Protein AF-A0A929EK43-F1 (afdb_monomer_lite)

Sequence (101 aa):
YSVEDLTVNNTKDFGKVVGADIVIKGRAIARAGIKSPEAKLGVYMADVTAQAVRVSDGRVLASAMGHGVSRHMSPTSGAIDALKRAGEDLAKELMEQMGRD

pLDDT: mean 88.46, std 12.53, range [36.66, 98.44]

Radius of gyration: 16.66 Å; chains: 1; bounding box: 39×26×44 Å

Foldseek 3Di:
DPPQDPDLVSQLVVCVVVVHQKGKDWDKDKDWDDDDPPDLKTKIKMKIWIWIAGNPPSDTQDIFMFIFMAIGNDPVVRRVRRRVRRVVRRVVRRCVSNVVD

Structure (mmCIF, N/CA/C/O backbone):
data_AF-A0A929EK43-F1
#
_entry.id   AF-A0A929EK43-F1
#
loop_
_atom_site.group_PDB
_atom_site.id
_atom_site.type_symbol
_atom_site.label_atom_id
_atom_site.label_alt_id
_atom_site.label_comp_id
_atom_site.label_asym_id
_atom_site.label_entity_id
_atom_site.label_seq_id
_atom_site.pdbx_PDB_ins_code
_atom_site.Cartn_x
_atom_site.Cartn_y
_atom_site.Cartn_z
_atom_site.occupancy
_atom_site.B_iso_or_equiv
_atom_site.auth_seq_id
_atom_site.auth_comp_id
_atom_site.auth_asym_id
_atom_site.auth_atom_id
_atom_site.pdbx_PDB_model_num
ATOM 1 N N . TYR A 1 1 ? -15.334 -15.249 -9.308 1.00 36.66 1 TYR A N 1
ATOM 2 C CA . TYR A 1 1 ? -14.623 -14.077 -8.772 1.00 36.66 1 TYR A CA 1
ATOM 3 C C . TYR A 1 1 ? -15.636 -12.964 -8.587 1.00 36.66 1 TYR A C 1
ATOM 5 O O . TYR A 1 1 ? -16.010 -12.340 -9.570 1.00 36.66 1 TYR A O 1
ATOM 13 N N . SER A 1 2 ? -16.144 -12.773 -7.368 1.00 41.12 2 SER A N 1
ATOM 14 C CA . SER A 1 2 ? -16.908 -11.566 -7.047 1.00 41.12 2 SER A CA 1
ATOM 15 C C . SER A 1 2 ? -15.893 -10.459 -6.819 1.00 41.12 2 SER A C 1
ATOM 17 O O . SER A 1 2 ? -15.023 -10.596 -5.962 1.00 41.12 2 SER A O 1
ATOM 19 N N . VAL A 1 3 ? -15.944 -9.405 -7.629 1.00 49.56 3 VAL A N 1
ATOM 20 C CA . VAL A 1 3 ? -15.261 -8.157 -7.291 1.00 49.56 3 VAL A CA 1
ATOM 21 C C . VAL A 1 3 ? -16.041 -7.607 -6.105 1.00 49.56 3 VAL A C 1
ATOM 23 O O . VAL A 1 3 ? -17.107 -7.026 -6.289 1.00 49.56 3 VAL A O 1
ATOM 26 N N . GLU A 1 4 ? -15.595 -7.915 -4.887 1.00 57.84 4 GLU A N 1
ATOM 27 C CA . GLU A 1 4 ? -16.172 -7.303 -3.698 1.00 57.84 4 GLU A CA 1
ATOM 28 C C . GLU A 1 4 ? -15.955 -5.800 -3.807 1.00 57.84 4 GLU A C 1
ATOM 30 O O . GLU A 1 4 ? -14.830 -5.314 -3.947 1.00 57.84 4 GLU A O 1
ATOM 35 N N . ASP A 1 5 ? -17.065 -5.072 -3.818 1.00 61.72 5 ASP A N 1
ATOM 36 C CA . ASP A 1 5 ? -17.047 -3.625 -3.844 1.00 61.72 5 ASP A CA 1
ATOM 37 C C . ASP A 1 5 ? -16.343 -3.141 -2.572 1.00 61.72 5 ASP A C 1
ATOM 39 O O . ASP A 1 5 ? -16.773 -3.436 -1.455 1.00 61.72 5 ASP A O 1
ATOM 43 N N . LEU A 1 6 ? -15.240 -2.414 -2.730 1.00 66.56 6 LEU A N 1
ATOM 44 C CA . LEU A 1 6 ? -14.403 -1.926 -1.636 1.00 66.56 6 LEU A CA 1
ATOM 45 C C . LEU A 1 6 ? -15.047 -0.721 -0.931 1.00 66.56 6 LEU A C 1
ATOM 47 O O . LEU A 1 6 ? -14.342 0.183 -0.475 1.00 66.56 6 LEU A O 1
ATOM 51 N N . THR A 1 7 ? -16.377 -0.666 -0.818 1.00 75.50 7 THR A N 1
ATOM 52 C CA . THR A 1 7 ? -17.063 0.343 -0.002 1.00 75.50 7 THR A CA 1
ATOM 53 C C . THR A 1 7 ? -16.624 0.236 1.456 1.00 75.50 7 THR A C 1
ATOM 55 O O . THR A 1 7 ? -16.186 -0.813 1.929 1.00 75.50 7 THR A O 1
ATOM 58 N N . VAL A 1 8 ? -16.714 1.338 2.202 1.00 71.88 8 VAL A N 1
ATOM 59 C CA . VAL A 1 8 ? -16.389 1.354 3.641 1.00 71.88 8 VAL A CA 1
ATOM 60 C C . VAL A 1 8 ? -17.219 0.324 4.415 1.00 71.88 8 VAL A C 1
ATOM 62 O O . VAL A 1 8 ? -16.669 -0.359 5.275 1.00 71.88 8 VAL A O 1
ATOM 65 N N . ASN A 1 9 ? -18.491 0.140 4.052 1.00 76.75 9 ASN A N 1
ATOM 66 C CA . ASN A 1 9 ? -19.377 -0.821 4.710 1.00 76.75 9 ASN A CA 1
ATOM 67 C C . ASN A 1 9 ? -18.917 -2.268 4.492 1.00 76.75 9 ASN A C 1
ATOM 69 O O . ASN A 1 9 ? -18.712 -2.985 5.466 1.00 76.75 9 ASN A O 1
ATOM 73 N N . ASN A 1 10 ? -18.621 -2.657 3.248 1.00 79.75 10 ASN A N 1
ATOM 74 C CA . ASN A 1 10 ? -18.113 -4.003 2.955 1.00 79.75 10 ASN A CA 1
ATOM 75 C C . ASN A 1 10 ? -16.749 -4.255 3.612 1.00 79.75 10 ASN A C 1
ATOM 77 O O . ASN A 1 10 ? -16.489 -5.333 4.133 1.00 79.75 10 ASN A O 1
ATOM 81 N N . THR A 1 11 ? -15.895 -3.228 3.648 1.00 79.44 11 THR A N 1
ATOM 82 C CA . THR A 1 11 ? -14.579 -3.284 4.309 1.00 79.44 11 THR A CA 1
ATOM 83 C C . THR A 1 11 ? -14.723 -3.566 5.806 1.00 79.44 11 THR A C 1
ATOM 85 O O . THR A 1 11 ? -14.020 -4.406 6.364 1.00 79.44 11 THR A O 1
ATOM 88 N N . LYS A 1 12 ? -15.654 -2.865 6.457 1.00 83.56 12 LYS A N 1
ATOM 89 C CA . LYS A 1 12 ? -15.985 -3.045 7.868 1.00 83.56 12 LYS A CA 1
ATOM 90 C C . LYS A 1 12 ? -16.562 -4.432 8.136 1.00 83.56 12 LYS A C 1
ATOM 92 O O . LYS A 1 12 ? -16.134 -5.089 9.079 1.00 83.56 12 LYS A O 1
ATOM 97 N N . ASP A 1 13 ? -17.519 -4.881 7.332 1.00 85.12 13 ASP A N 1
ATOM 98 C CA . ASP A 1 13 ? -18.167 -6.173 7.554 1.00 85.12 13 ASP A CA 1
ATOM 99 C C . ASP A 1 13 ? -17.199 -7.339 7.333 1.00 85.12 13 ASP A C 1
ATOM 101 O O . ASP A 1 13 ? -17.158 -8.251 8.158 1.00 85.12 13 ASP A O 1
ATOM 105 N N . PHE A 1 14 ? -16.324 -7.250 6.327 1.00 85.75 14 PHE A N 1
ATOM 106 C CA . PHE A 1 14 ? -15.207 -8.180 6.162 1.00 85.75 14 PHE A CA 1
ATOM 107 C C . PHE A 1 14 ? -14.270 -8.168 7.378 1.00 85.75 14 PHE A C 1
ATOM 109 O O . PHE A 1 14 ? -13.951 -9.223 7.924 1.00 85.75 14 PHE A O 1
ATOM 116 N N . GLY A 1 15 ? -13.882 -6.978 7.852 1.00 86.31 15 GLY A N 1
ATOM 117 C CA . GLY A 1 15 ? -13.040 -6.812 9.038 1.00 86.31 15 GLY A CA 1
ATOM 118 C C . GLY A 1 15 ? -13.605 -7.506 10.281 1.00 86.31 15 GLY A C 1
ATOM 119 O O . GLY A 1 15 ? -12.863 -8.173 10.998 1.00 86.31 15 GLY A O 1
ATOM 120 N N . LYS A 1 16 ? -14.925 -7.434 10.496 1.00 89.12 16 LYS A N 1
ATOM 121 C CA . LYS A 1 16 ? -15.594 -8.146 11.599 1.00 89.12 16 LYS A CA 1
ATOM 122 C C . LYS A 1 16 ? -15.487 -9.662 11.456 1.00 89.12 16 LYS A C 1
ATOM 124 O O . LYS A 1 16 ? -15.237 -10.337 12.448 1.00 89.12 16 LYS A O 1
ATOM 129 N N . VAL A 1 17 ? -15.677 -10.192 10.244 1.00 90.25 17 VAL A N 1
ATOM 130 C CA . VAL A 1 17 ? -15.614 -11.641 9.974 1.00 90.25 17 VAL A CA 1
ATOM 131 C C . VAL A 1 17 ? -14.234 -12.204 10.305 1.00 90.25 17 VAL A C 1
ATOM 133 O O . VAL A 1 17 ? -14.136 -13.294 10.862 1.00 90.25 17 VAL A O 1
ATOM 136 N N . VAL A 1 18 ? -13.173 -11.456 10.000 1.00 91.25 18 VAL A N 1
ATOM 137 C CA . VAL A 1 18 ? -11.788 -11.887 10.247 1.00 91.25 18 VAL A CA 1
ATOM 138 C C . VAL A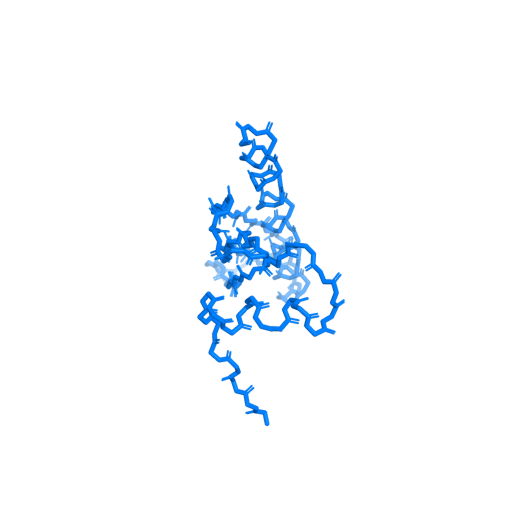 1 18 ? -11.248 -11.470 11.620 1.00 91.25 18 VAL A C 1
ATOM 140 O O . VAL A 1 18 ? -10.099 -11.772 11.931 1.00 91.25 18 VAL A O 1
ATOM 143 N N . GLY A 1 19 ? -12.051 -10.785 12.443 1.00 91.44 19 GLY A N 1
ATOM 144 C CA . GLY A 1 19 ? -11.643 -10.312 13.769 1.00 91.44 19 GLY A CA 1
ATOM 145 C C . GLY A 1 19 ? -10.568 -9.219 13.743 1.00 91.44 19 GLY A C 1
ATOM 146 O O . GLY A 1 19 ? -9.743 -9.159 14.650 1.00 91.44 19 GLY A O 1
ATOM 147 N N . ALA A 1 20 ? -10.541 -8.382 12.703 1.00 93.94 20 ALA A N 1
ATOM 148 C CA . ALA A 1 20 ? -9.608 -7.265 12.592 1.00 93.94 20 ALA A CA 1
ATOM 149 C C . ALA A 1 20 ? -10.160 -5.990 13.250 1.00 93.94 20 ALA A C 1
ATOM 151 O O . ALA A 1 20 ? -11.346 -5.686 13.130 1.00 93.94 20 ALA A O 1
ATOM 152 N N . ASP A 1 21 ? -9.281 -5.190 13.858 1.00 93.69 21 ASP A N 1
ATOM 153 C CA . ASP A 1 21 ? -9.627 -3.853 14.370 1.00 93.69 21 ASP A CA 1
ATOM 154 C C . ASP A 1 21 ? -9.569 -2.776 13.281 1.00 93.69 21 ASP A C 1
ATOM 156 O O . ASP A 1 21 ? -10.326 -1.799 13.291 1.00 93.69 21 ASP A O 1
ATOM 160 N N . ILE A 1 22 ? -8.653 -2.954 12.327 1.00 93.12 22 ILE A N 1
ATOM 161 C CA . ILE A 1 22 ? -8.373 -2.020 11.240 1.00 93.12 22 ILE A CA 1
ATOM 162 C C . ILE A 1 22 ? -8.223 -2.813 9.948 1.00 93.12 22 ILE A C 1
ATOM 164 O O . ILE A 1 22 ? -7.526 -3.825 9.905 1.00 93.12 22 ILE A O 1
ATOM 168 N N . VAL A 1 23 ? -8.843 -2.322 8.879 1.00 94.06 23 VAL A N 1
ATOM 169 C CA . VAL A 1 23 ? -8.648 -2.838 7.523 1.00 94.06 23 VAL A CA 1
ATOM 170 C C . VAL A 1 23 ? -8.005 -1.756 6.669 1.00 94.06 23 VAL A C 1
ATOM 172 O O . VAL A 1 23 ? -8.491 -0.627 6.611 1.00 94.06 23 VAL A O 1
ATOM 175 N N . ILE A 1 24 ? -6.923 -2.113 5.979 1.00 93.56 24 ILE A N 1
ATOM 176 C CA . ILE A 1 24 ? -6.288 -1.262 4.974 1.00 93.56 24 ILE A CA 1
ATOM 177 C C . ILE A 1 24 ? -6.763 -1.727 3.602 1.00 93.56 24 ILE A C 1
ATOM 179 O O . ILE A 1 24 ? -6.590 -2.889 3.239 1.00 93.56 24 ILE A O 1
ATOM 183 N N . LYS A 1 25 ? -7.351 -0.816 2.829 1.00 93.06 25 LYS A N 1
ATOM 184 C CA . LYS A 1 25 ? -7.794 -1.082 1.456 1.00 93.06 25 LYS A CA 1
ATOM 185 C C . LYS A 1 25 ? -7.232 -0.048 0.507 1.00 93.06 25 LYS A C 1
ATOM 187 O O . LYS A 1 25 ? -7.036 1.102 0.890 1.00 93.06 25 LYS A O 1
ATOM 192 N N . GLY A 1 26 ? -7.030 -0.423 -0.746 1.00 92.19 26 GLY A N 1
ATOM 193 C CA . GLY A 1 26 ? -6.419 0.485 -1.697 1.00 92.19 26 GLY A CA 1
ATOM 194 C C . GLY A 1 26 ? -6.314 -0.071 -3.102 1.00 92.19 26 GLY A C 1
ATOM 195 O O . GLY A 1 26 ? -6.878 -1.111 -3.434 1.00 92.19 26 GLY A O 1
ATOM 196 N N . ARG A 1 27 ? -5.562 0.651 -3.926 1.00 94.50 27 ARG A N 1
ATOM 197 C CA . ARG A 1 27 ? -5.277 0.314 -5.317 1.00 94.50 27 ARG A CA 1
ATOM 198 C C . ARG A 1 27 ? -3.804 0.552 -5.594 1.00 94.50 27 ARG A C 1
ATOM 200 O O . ARG A 1 27 ? -3.263 1.579 -5.199 1.00 94.50 27 ARG A O 1
ATOM 207 N N . ALA A 1 28 ? -3.201 -0.377 -6.323 1.00 95.00 28 ALA A N 1
ATOM 208 C CA . ALA A 1 28 ? -1.825 -0.300 -6.782 1.00 95.00 28 ALA A CA 1
ATOM 209 C C . ALA A 1 28 ? -1.787 -0.311 -8.313 1.00 95.00 28 ALA A C 1
ATOM 211 O O . ALA A 1 28 ? -2.464 -1.125 -8.944 1.00 95.00 28 ALA A O 1
ATOM 212 N N . ILE A 1 29 ? -0.998 0.577 -8.912 1.00 96.00 29 ILE A N 1
ATOM 213 C CA . ILE A 1 29 ? -0.758 0.611 -10.356 1.00 96.00 29 ILE A CA 1
ATOM 214 C C . ILE A 1 29 ? 0.744 0.620 -10.594 1.00 96.00 29 ILE A C 1
ATOM 216 O O . ILE A 1 29 ? 1.435 1.497 -10.090 1.00 96.00 29 ILE A O 1
ATOM 220 N N . ALA A 1 30 ? 1.230 -0.308 -11.415 1.00 95.06 30 ALA A N 1
ATOM 221 C CA . ALA A 1 30 ? 2.59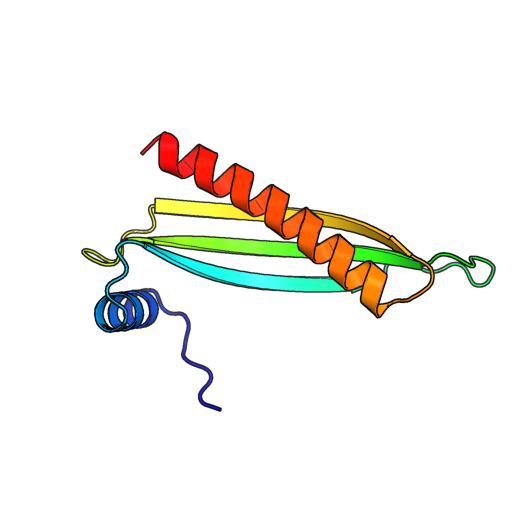5 -0.300 -11.925 1.00 95.06 30 ALA A CA 1
ATOM 222 C C . ALA A 1 30 ? 2.591 -0.037 -13.434 1.00 95.06 30 ALA A C 1
ATOM 224 O O . ALA A 1 30 ? 1.745 -0.554 -14.164 1.00 95.06 30 ALA A O 1
ATOM 225 N N . ARG A 1 31 ? 3.550 0.758 -13.908 1.00 93.75 31 ARG A N 1
ATOM 226 C CA . ARG A 1 31 ? 3.713 1.111 -15.320 1.00 93.75 31 ARG A CA 1
ATOM 227 C C . ARG A 1 31 ? 5.184 1.149 -15.715 1.00 93.75 31 ARG A C 1
ATOM 229 O O . ARG A 1 31 ? 6.044 1.547 -14.930 1.00 93.75 31 ARG A O 1
ATOM 236 N N . ALA A 1 32 ? 5.471 0.753 -16.950 1.00 91.00 32 ALA A N 1
ATOM 237 C CA . ALA A 1 32 ? 6.778 0.988 -17.547 1.00 91.00 32 ALA A CA 1
ATOM 238 C C . ALA A 1 32 ? 6.893 2.463 -17.957 1.00 91.00 32 ALA A C 1
ATOM 240 O O . ALA A 1 32 ? 5.959 3.037 -18.516 1.00 91.00 32 ALA A O 1
ATOM 241 N N . GLY A 1 33 ? 8.038 3.070 -17.662 1.00 83.44 33 GLY A N 1
ATOM 242 C CA . GLY A 1 33 ? 8.428 4.368 -18.195 1.00 83.44 33 GLY A CA 1
ATOM 243 C C . GLY A 1 33 ? 8.918 4.256 -19.640 1.00 83.44 33 GLY A C 1
ATOM 244 O O . GLY A 1 33 ? 8.983 3.171 -20.222 1.00 83.44 33 GLY A O 1
ATOM 245 N N . ILE A 1 34 ? 9.295 5.393 -20.221 1.00 78.25 34 ILE A N 1
ATOM 246 C CA . ILE A 1 34 ? 9.828 5.441 -21.585 1.00 78.25 34 ILE A CA 1
ATOM 247 C C . ILE A 1 34 ? 11.150 4.664 -21.627 1.00 78.25 34 ILE A C 1
ATOM 249 O O . ILE A 1 34 ? 12.086 4.969 -20.887 1.00 78.25 34 ILE A O 1
ATOM 253 N N . LYS A 1 35 ? 11.225 3.653 -22.497 1.00 72.31 35 LYS A N 1
ATOM 254 C CA . LYS A 1 35 ? 12.452 2.902 -22.768 1.00 72.31 35 LYS A CA 1
ATOM 255 C C . LYS A 1 35 ? 13.066 3.419 -24.064 1.00 72.31 35 LYS A C 1
ATOM 257 O O . LYS A 1 35 ? 12.469 3.257 -25.126 1.00 72.31 35 LYS A O 1
ATOM 262 N N . SER A 1 36 ? 14.256 4.011 -23.989 1.00 72.25 36 SER A N 1
ATOM 263 C CA . SER A 1 36 ? 15.023 4.318 -25.199 1.00 72.25 36 SER A CA 1
ATOM 264 C C . SER A 1 36 ? 15.384 3.009 -25.918 1.00 72.25 36 SER A C 1
ATOM 266 O O . SER A 1 36 ? 15.750 2.049 -25.235 1.00 72.25 36 SER A O 1
ATOM 268 N N . PRO A 1 37 ? 15.325 2.944 -27.261 1.00 68.00 37 PRO A N 1
ATOM 269 C CA . PRO A 1 37 ? 15.611 1.721 -28.023 1.00 68.00 37 PRO A CA 1
ATOM 270 C C . PRO A 1 37 ? 16.976 1.094 -27.701 1.00 68.00 37 PRO A C 1
ATOM 272 O O . PRO A 1 37 ? 17.130 -0.122 -27.732 1.00 68.00 37 PRO A O 1
ATOM 275 N N . GLU A 1 38 ? 17.947 1.927 -27.325 1.00 76.56 38 GLU A N 1
ATOM 276 C CA . GLU A 1 38 ? 19.320 1.527 -27.001 1.00 76.56 38 GLU A CA 1
ATOM 277 C C . GLU A 1 38 ? 19.515 1.124 -25.526 1.00 76.56 38 GLU A C 1
ATOM 279 O O . GLU A 1 38 ? 20.552 0.579 -25.143 1.00 76.56 38 GLU A O 1
ATOM 284 N N . ALA A 1 39 ? 18.525 1.374 -24.663 1.00 75.00 39 ALA A N 1
ATOM 285 C CA . ALA A 1 39 ? 18.653 1.148 -23.231 1.00 75.00 39 ALA A CA 1
ATOM 286 C C . ALA A 1 39 ? 18.427 -0.328 -22.869 1.00 75.00 39 ALA A C 1
ATOM 288 O O . ALA A 1 39 ? 17.330 -0.877 -23.007 1.00 75.00 39 ALA A O 1
ATOM 289 N N . LYS A 1 40 ? 19.460 -0.965 -22.304 1.00 79.12 40 LYS A N 1
ATOM 290 C CA . LYS A 1 40 ? 19.371 -2.322 -21.730 1.00 79.12 40 LYS A CA 1
ATOM 291 C C . LYS A 1 40 ? 18.548 -2.375 -20.432 1.00 79.12 40 LYS A C 1
ATOM 293 O O . LYS A 1 40 ? 18.046 -3.436 -20.074 1.00 79.12 40 LYS A O 1
ATOM 298 N N . LEU A 1 41 ? 18.382 -1.239 -19.752 1.00 87.25 41 LEU A N 1
ATOM 299 C CA . LEU A 1 41 ? 17.610 -1.086 -18.515 1.00 87.25 41 LEU A CA 1
ATOM 300 C C . LEU A 1 41 ? 16.307 -0.328 -18.792 1.00 87.25 41 LEU A C 1
ATOM 302 O O . LEU A 1 41 ? 16.333 0.776 -19.331 1.00 87.25 41 LEU A O 1
ATOM 306 N N . GLY A 1 42 ? 15.175 -0.912 -18.402 1.00 90.25 42 GLY A N 1
ATOM 307 C CA . GLY A 1 42 ? 13.887 -0.225 -18.355 1.00 90.25 42 GLY A CA 1
ATOM 308 C C . GLY A 1 42 ? 13.711 0.537 -17.042 1.00 90.25 42 GLY A C 1
ATOM 309 O O . GLY A 1 42 ? 14.277 0.158 -16.015 1.00 90.25 42 GLY A O 1
ATOM 310 N N . VAL A 1 43 ? 12.912 1.603 -17.075 1.00 93.75 43 VAL A N 1
ATOM 311 C CA . VAL A 1 43 ? 12.432 2.306 -15.877 1.00 93.75 43 VAL A CA 1
ATOM 312 C C . VAL A 1 43 ? 11.009 1.839 -15.597 1.00 93.75 43 VAL A C 1
ATOM 314 O O . VAL A 1 43 ? 10.198 1.762 -16.516 1.00 93.75 43 VAL A O 1
ATOM 317 N N . TYR A 1 44 ? 10.697 1.548 -14.342 1.00 96.12 44 TYR A N 1
ATOM 318 C CA . TYR A 1 44 ? 9.382 1.104 -13.890 1.00 96.12 44 TYR A CA 1
ATOM 319 C C . TYR A 1 44 ? 8.948 1.976 -12.728 1.00 96.12 44 TYR A C 1
ATOM 321 O O . TYR A 1 44 ? 9.757 2.306 -11.864 1.00 96.12 44 TYR A O 1
ATOM 329 N N . MET A 1 45 ? 7.683 2.367 -12.732 1.00 97.12 45 MET A N 1
ATOM 330 C CA . MET A 1 45 ? 7.096 3.260 -11.743 1.00 97.12 45 MET A CA 1
ATOM 331 C C . MET A 1 45 ? 5.850 2.603 -11.171 1.00 97.12 45 MET A C 1
ATOM 333 O O . MET A 1 45 ? 5.128 1.919 -11.898 1.00 97.12 45 MET A O 1
ATOM 337 N N . ALA A 1 46 ? 5.583 2.829 -9.895 1.00 97.94 46 ALA A N 1
ATOM 338 C CA . ALA A 1 46 ? 4.368 2.389 -9.246 1.00 97.94 46 ALA A CA 1
ATOM 339 C C . ALA A 1 46 ? 3.803 3.480 -8.343 1.00 97.94 46 ALA A C 1
ATOM 341 O O . ALA A 1 46 ? 4.547 4.220 -7.705 1.00 97.94 46 ALA A O 1
ATOM 342 N N . ASP A 1 47 ? 2.479 3.531 -8.304 1.00 97.88 47 ASP A N 1
ATOM 343 C CA . ASP A 1 47 ? 1.686 4.397 -7.447 1.00 97.88 47 ASP A CA 1
ATOM 344 C C . ASP A 1 47 ? 0.720 3.504 -6.660 1.00 97.88 47 ASP A C 1
ATOM 346 O O . ASP A 1 47 ? 0.007 2.682 -7.252 1.00 97.88 47 ASP A O 1
ATOM 350 N N . VAL A 1 48 ? 0.689 3.643 -5.335 1.00 97.19 48 VAL A N 1
ATOM 351 C CA . VAL A 1 48 ? -0.234 2.902 -4.466 1.00 97.19 48 VAL A CA 1
ATOM 352 C C . VAL A 1 48 ? -0.983 3.888 -3.588 1.00 97.19 48 VAL A C 1
ATOM 354 O O . VAL A 1 48 ? -0.374 4.707 -2.918 1.00 97.19 48 VAL A O 1
ATOM 357 N N . THR A 1 49 ? -2.308 3.804 -3.570 1.00 96.81 49 THR A N 1
ATOM 358 C CA . THR A 1 49 ? -3.174 4.629 -2.716 1.00 96.81 49 THR A CA 1
ATOM 359 C C . THR A 1 49 ? -3.945 3.727 -1.773 1.00 96.81 49 THR A C 1
ATOM 361 O O . THR A 1 49 ? -4.517 2.741 -2.250 1.00 96.81 49 THR A O 1
ATOM 364 N N . ALA A 1 50 ? -4.026 4.061 -0.487 1.00 96.12 50 ALA A N 1
ATOM 365 C CA . ALA A 1 50 ? -4.784 3.267 0.475 1.00 96.12 50 ALA A CA 1
ATOM 366 C C . ALA A 1 50 ? -5.435 4.102 1.581 1.00 96.12 50 ALA A C 1
ATOM 368 O O . ALA A 1 50 ? -5.013 5.218 1.878 1.00 96.12 50 ALA A O 1
ATOM 369 N N . GLN A 1 51 ? -6.457 3.513 2.200 1.00 95.38 51 GLN A N 1
ATOM 370 C CA . GLN A 1 51 ? -7.165 4.030 3.36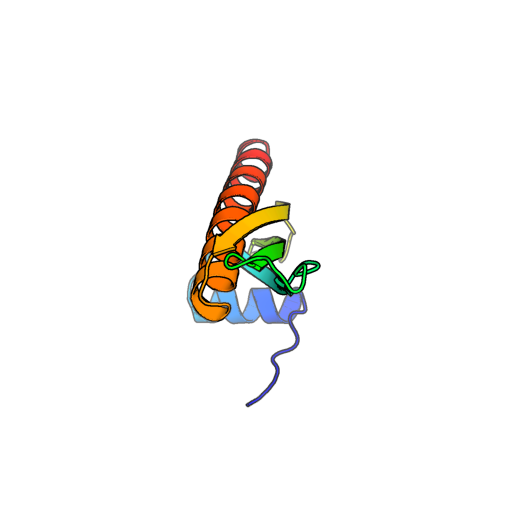3 1.00 95.38 51 GLN A CA 1
ATOM 371 C C . GLN A 1 51 ? -7.154 2.990 4.482 1.00 95.38 51 GLN A C 1
ATOM 373 O O . GLN A 1 51 ? -7.441 1.817 4.231 1.00 95.38 51 GLN A O 1
ATOM 378 N N . ALA A 1 52 ? -6.881 3.435 5.706 1.00 94.56 52 ALA A N 1
ATOM 379 C CA . ALA A 1 52 ? -7.046 2.644 6.920 1.00 94.56 52 ALA A CA 1
ATOM 380 C C . ALA A 1 52 ? -8.428 2.922 7.521 1.00 94.56 52 ALA A C 1
ATOM 382 O O . ALA A 1 52 ? -8.764 4.069 7.816 1.00 94.56 52 ALA A O 1
ATOM 383 N N . VAL A 1 53 ? -9.239 1.880 7.689 1.00 93.56 53 VAL A N 1
ATOM 384 C CA . VAL A 1 53 ? -10.623 1.969 8.165 1.00 93.56 53 VAL A CA 1
ATOM 385 C C . VAL A 1 53 ? -10.750 1.208 9.475 1.00 93.56 53 VAL A C 1
ATOM 387 O O . VAL A 1 53 ? -10.443 0.017 9.529 1.00 93.56 53 VAL A O 1
ATOM 390 N N . ARG A 1 54 ? -11.238 1.874 10.524 1.00 93.88 54 ARG A N 1
ATOM 391 C CA . ARG A 1 54 ? -11.572 1.223 11.790 1.00 93.88 54 ARG A CA 1
ATOM 392 C C . ARG A 1 54 ? -12.819 0.365 11.617 1.00 93.88 54 ARG A C 1
ATOM 394 O O . ARG A 1 54 ? -13.848 0.828 11.130 1.00 93.88 54 ARG A O 1
ATOM 401 N N . VAL A 1 55 ? -12.749 -0.882 12.058 1.00 94.06 55 VAL A N 1
ATOM 402 C CA . VAL A 1 55 ? -13.821 -1.862 11.860 1.00 94.06 55 VAL A CA 1
ATOM 403 C C . VAL A 1 55 ? -15.027 -1.596 12.764 1.00 94.06 55 VAL A C 1
ATOM 405 O O . VAL A 1 55 ? -16.164 -1.819 12.354 1.00 94.06 55 VAL A O 1
ATOM 408 N N . SER A 1 56 ? -14.838 -1.074 13.975 1.00 92.75 56 SER A N 1
ATOM 409 C CA . SER A 1 56 ? -15.951 -0.863 14.913 1.00 92.75 56 SER A CA 1
ATOM 410 C C . SER A 1 56 ? -16.995 0.137 14.392 1.00 92.75 56 SER A C 1
ATOM 412 O O . SER A 1 56 ? -18.199 -0.144 14.394 1.00 92.75 56 SER A O 1
ATOM 414 N N . ASP A 1 57 ? -16.550 1.277 13.866 1.00 89.75 57 ASP A N 1
ATOM 415 C CA . ASP A 1 57 ? -17.395 2.405 13.460 1.00 89.75 57 ASP A CA 1
ATOM 416 C C . ASP A 1 57 ? -17.353 2.690 11.948 1.00 89.75 57 ASP A C 1
ATOM 418 O O . ASP A 1 57 ? -18.292 3.285 11.429 1.00 89.75 57 ASP A O 1
ATOM 422 N N . GLY A 1 58 ? -16.373 2.162 11.209 1.00 88.25 58 GLY A N 1
ATOM 423 C CA . GLY A 1 58 ? -16.179 2.445 9.783 1.00 88.25 58 GLY A CA 1
ATOM 424 C C . GLY A 1 58 ? -15.447 3.764 9.522 1.00 88.25 58 GLY A C 1
ATOM 425 O O . GLY A 1 58 ? -15.385 4.212 8.377 1.00 88.25 58 GLY A O 1
ATOM 426 N N . ARG A 1 59 ? -14.901 4.411 10.557 1.00 92.25 59 ARG A N 1
ATOM 427 C CA . ARG A 1 59 ? -14.172 5.671 10.419 1.00 92.25 59 ARG A CA 1
ATOM 428 C C . ARG A 1 59 ? -12.863 5.445 9.664 1.00 92.25 59 ARG A C 1
ATOM 430 O O . ARG A 1 59 ? -12.109 4.520 9.965 1.00 92.25 59 ARG A O 1
ATOM 437 N N . VAL A 1 60 ? -12.573 6.322 8.706 1.00 92.88 60 VAL A N 1
ATOM 438 C CA . VAL A 1 60 ? -11.254 6.387 8.066 1.00 92.88 60 VAL A CA 1
ATOM 439 C C . VAL A 1 60 ? -10.286 7.049 9.045 1.00 92.88 60 VAL A C 1
ATOM 441 O O . VAL A 1 60 ? -10.528 8.175 9.472 1.00 92.88 60 VAL A O 1
ATOM 444 N N . LEU A 1 61 ? -9.232 6.328 9.419 1.00 93.50 61 LEU A N 1
ATOM 445 C CA . LEU A 1 61 ? -8.184 6.783 10.341 1.00 93.50 61 LEU A CA 1
ATOM 446 C C . LEU A 1 61 ? -7.034 7.468 9.602 1.00 93.50 61 LEU A C 1
ATOM 448 O O . LEU A 1 61 ? -6.408 8.379 10.119 1.00 93.50 61 LEU A O 1
ATOM 452 N N . ALA A 1 62 ? -6.748 7.015 8.383 1.00 95.00 62 ALA A N 1
ATOM 453 C CA . ALA A 1 62 ? -5.691 7.573 7.555 1.00 95.00 62 ALA A CA 1
ATOM 454 C C . ALA A 1 62 ? -5.971 7.311 6.077 1.00 95.00 62 ALA A C 1
ATOM 456 O O . ALA A 1 62 ? -6.638 6.335 5.714 1.00 95.00 62 ALA A O 1
ATOM 457 N N . SER A 1 63 ? -5.429 8.176 5.225 1.00 95.38 63 SER A N 1
ATOM 458 C CA . SER A 1 63 ? -5.432 8.016 3.774 1.00 95.38 63 SER A CA 1
ATOM 459 C C . SER A 1 63 ? -4.103 8.513 3.230 1.00 95.38 63 SER A C 1
ATOM 461 O O . SER A 1 63 ? -3.718 9.654 3.476 1.00 95.38 63 SER A O 1
ATOM 463 N N . ALA A 1 64 ? -3.416 7.669 2.474 1.00 96.62 64 ALA A N 1
ATOM 464 C CA . ALA A 1 64 ? -2.058 7.941 2.026 1.00 96.62 64 ALA A CA 1
ATOM 465 C C . ALA A 1 64 ? -1.830 7.473 0.588 1.00 96.62 64 ALA A C 1
ATOM 467 O O . ALA A 1 64 ? -2.616 6.690 0.030 1.00 96.62 64 ALA A O 1
ATOM 468 N N . MET A 1 65 ? -0.740 7.957 -0.003 1.00 96.25 65 MET A N 1
ATOM 469 C CA . MET A 1 65 ? -0.288 7.561 -1.328 1.00 96.25 65 MET A CA 1
ATOM 470 C C . MET A 1 65 ? 1.223 7.367 -1.308 1.00 96.25 65 MET A C 1
ATOM 472 O O . MET A 1 65 ? 1.953 8.280 -0.968 1.00 96.25 65 MET A O 1
ATOM 476 N N . GLY A 1 66 ? 1.688 6.203 -1.746 1.00 97.75 66 GLY A N 1
ATOM 477 C CA . GLY A 1 66 ? 3.108 5.932 -1.910 1.00 97.75 66 GLY A CA 1
ATOM 478 C C . GLY A 1 66 ? 3.520 5.890 -3.374 1.00 97.75 66 GLY A C 1
ATOM 479 O O . GLY A 1 66 ? 2.769 5.410 -4.237 1.00 97.75 66 GLY A O 1
ATOM 480 N N . HIS A 1 67 ? 4.738 6.355 -3.640 1.00 97.69 67 HIS A N 1
ATOM 481 C CA . HIS A 1 67 ? 5.348 6.328 -4.964 1.00 97.69 67 HIS A CA 1
ATOM 482 C C . HIS A 1 67 ? 6.643 5.511 -4.975 1.00 97.69 67 HIS A C 1
ATOM 484 O O . HIS A 1 67 ? 7.455 5.562 -4.056 1.00 97.69 67 HIS A O 1
ATOM 490 N N . GLY A 1 68 ? 6.876 4.764 -6.052 1.00 97.69 68 GLY A N 1
ATOM 491 C CA . GLY A 1 68 ? 8.066 3.935 -6.190 1.00 97.69 68 GLY A CA 1
ATOM 492 C C . GLY A 1 68 ? 8.592 3.899 -7.614 1.00 97.69 68 GLY A C 1
ATOM 493 O O . GLY A 1 68 ? 7.835 3.815 -8.578 1.00 97.69 68 GLY A O 1
ATOM 494 N N . VAL A 1 69 ? 9.917 3.917 -7.752 1.00 96.62 69 VAL A N 1
ATOM 495 C CA . VAL A 1 69 ? 10.606 3.800 -9.044 1.00 96.62 69 VAL A CA 1
ATOM 496 C C . VAL A 1 69 ? 11.683 2.735 -8.947 1.00 96.62 69 VAL A C 1
ATOM 498 O O . VAL A 1 69 ? 12.425 2.708 -7.970 1.00 96.62 69 VAL A O 1
ATOM 501 N N . SER A 1 70 ? 11.819 1.891 -9.968 1.00 96.12 70 SER A N 1
ATOM 502 C CA . SER A 1 70 ? 12.907 0.919 -10.105 1.00 96.12 70 SER A CA 1
ATOM 503 C C . SER A 1 70 ? 13.476 0.915 -11.524 1.00 96.12 70 SER A C 1
ATOM 505 O O . SER A 1 70 ? 12.792 1.247 -12.493 1.00 96.12 70 SER A O 1
ATOM 507 N N . ARG A 1 71 ? 14.751 0.540 -11.654 1.00 93.88 71 ARG A N 1
ATOM 508 C CA . ARG A 1 71 ? 15.426 0.334 -12.939 1.00 93.88 71 ARG A CA 1
ATOM 509 C C . ARG A 1 71 ? 15.847 -1.118 -13.037 1.00 93.88 71 ARG A C 1
ATOM 511 O O . ARG A 1 71 ? 16.597 -1.589 -12.189 1.00 93.88 71 ARG A O 1
ATOM 518 N N . HIS A 1 72 ? 15.380 -1.817 -14.064 1.00 92.69 72 HIS A N 1
ATOM 519 C CA . HIS A 1 72 ? 15.613 -3.251 -14.179 1.00 92.69 72 HIS A CA 1
ATOM 520 C C . HIS A 1 72 ? 15.631 -3.712 -15.644 1.00 92.69 72 HIS A C 1
ATOM 522 O O . HIS A 1 72 ? 15.071 -3.060 -16.521 1.00 92.69 72 HIS A O 1
ATOM 528 N N . MET A 1 73 ? 16.301 -4.830 -15.936 1.00 90.31 73 MET A N 1
ATOM 529 C CA . MET A 1 73 ? 16.307 -5.417 -17.288 1.00 90.31 73 MET A CA 1
ATOM 530 C C . MET A 1 73 ? 15.008 -6.185 -17.572 1.00 90.31 73 MET A C 1
ATOM 532 O O . MET A 1 73 ? 14.426 -6.073 -18.646 1.00 90.31 73 MET A O 1
ATOM 536 N N . SER A 1 74 ? 14.551 -6.954 -16.580 1.00 91.62 74 SER A N 1
ATOM 537 C CA . SER A 1 74 ? 13.247 -7.629 -16.574 1.00 91.62 74 SER A CA 1
ATOM 538 C C . SER A 1 74 ? 12.115 -6.661 -16.200 1.00 91.62 74 SER A C 1
ATOM 540 O O . SER A 1 74 ? 12.188 -6.070 -15.114 1.00 91.62 74 SER A O 1
ATOM 542 N N . PRO A 1 75 ? 11.054 -6.559 -17.026 1.00 90.75 75 PRO A N 1
ATOM 543 C CA . PRO A 1 75 ? 9.864 -5.779 -16.709 1.00 90.75 75 PRO A CA 1
ATOM 544 C C . PRO A 1 75 ? 9.139 -6.205 -15.443 1.00 90.75 75 PRO A C 1
ATOM 546 O O . PRO A 1 75 ? 8.755 -5.357 -14.642 1.00 90.75 75 PRO A O 1
ATOM 549 N N . THR A 1 76 ? 8.993 -7.510 -15.238 1.00 94.19 76 THR A N 1
ATOM 550 C CA . THR A 1 76 ? 8.274 -8.049 -14.084 1.00 94.19 76 THR A CA 1
ATOM 551 C C . THR A 1 76 ? 8.996 -7.712 -12.786 1.00 94.19 76 THR A C 1
ATOM 553 O O . THR A 1 76 ? 8.384 -7.187 -11.862 1.00 94.19 76 THR A O 1
ATOM 556 N N . SER A 1 77 ? 10.310 -7.941 -12.728 1.00 95.56 77 SER A N 1
ATOM 557 C CA . SER A 1 77 ? 11.107 -7.629 -11.536 1.00 95.56 77 SER A CA 1
ATOM 558 C C . SER A 1 77 ? 11.136 -6.125 -11.259 1.00 95.56 77 SER A C 1
ATOM 560 O O . SER A 1 77 ? 10.932 -5.711 -10.125 1.00 95.56 77 SER A O 1
ATOM 562 N N . GLY A 1 78 ? 11.292 -5.297 -12.299 1.00 95.19 78 GLY A N 1
ATOM 563 C CA . GLY A 1 78 ? 11.270 -3.844 -12.146 1.00 95.19 78 GLY A CA 1
ATOM 564 C C . GLY A 1 78 ? 9.931 -3.310 -11.633 1.00 95.19 78 GLY A C 1
ATOM 565 O O . GLY A 1 78 ? 9.914 -2.453 -10.753 1.00 95.19 78 GLY A O 1
ATOM 566 N N . ALA A 1 79 ? 8.810 -3.842 -12.125 1.00 94.88 79 ALA A N 1
ATOM 567 C CA . ALA A 1 79 ? 7.484 -3.490 -11.623 1.00 94.88 79 ALA A CA 1
ATOM 568 C C . ALA A 1 79 ? 7.277 -3.933 -10.164 1.00 94.88 79 ALA A C 1
ATOM 570 O O . ALA A 1 79 ? 6.756 -3.156 -9.367 1.00 94.88 79 ALA A O 1
ATOM 571 N N . ILE A 1 80 ? 7.721 -5.143 -9.799 1.00 97.38 80 ILE A N 1
ATOM 572 C CA . ILE A 1 80 ? 7.663 -5.644 -8.415 1.00 97.38 80 ILE A CA 1
ATOM 573 C C . ILE A 1 80 ? 8.474 -4.743 -7.480 1.00 97.38 80 ILE A C 1
ATOM 575 O O . ILE A 1 80 ? 7.981 -4.362 -6.422 1.00 97.38 80 ILE A O 1
ATOM 579 N N . ASP A 1 81 ? 9.691 -4.366 -7.864 1.00 97.75 81 ASP A N 1
ATOM 580 C CA . ASP A 1 81 ? 10.541 -3.505 -7.039 1.00 97.75 81 ASP A CA 1
ATOM 581 C C . ASP A 1 81 ? 9.971 -2.089 -6.906 1.00 97.75 81 ASP A C 1
ATOM 583 O O . ASP A 1 81 ? 10.039 -1.493 -5.831 1.00 97.75 81 ASP A O 1
ATOM 587 N N . ALA A 1 82 ? 9.373 -1.550 -7.974 1.00 98.06 82 ALA A N 1
ATOM 588 C CA . ALA A 1 82 ? 8.675 -0.271 -7.911 1.00 98.06 82 ALA A CA 1
ATOM 589 C C . ALA A 1 82 ? 7.470 -0.344 -6.956 1.00 98.06 82 ALA A C 1
ATOM 591 O O . ALA A 1 82 ? 7.302 0.546 -6.128 1.00 98.06 82 ALA A O 1
ATOM 592 N N . LEU A 1 83 ? 6.679 -1.423 -7.013 1.00 98.12 83 LEU A N 1
ATOM 593 C CA . LEU A 1 83 ? 5.552 -1.652 -6.102 1.00 98.12 83 LEU A CA 1
ATOM 594 C C . LEU A 1 83 ? 5.991 -1.795 -4.646 1.00 98.12 83 LEU A C 1
ATOM 596 O O . LEU A 1 83 ? 5.335 -1.242 -3.771 1.00 98.12 83 LEU A O 1
ATOM 600 N N . LYS A 1 84 ? 7.097 -2.501 -4.379 1.00 98.19 84 LYS A N 1
ATOM 601 C CA . LYS A 1 84 ? 7.655 -2.619 -3.024 1.00 98.19 84 LYS A CA 1
ATOM 602 C C . LYS A 1 84 ? 8.005 -1.250 -2.452 1.00 98.19 84 LYS A C 1
ATOM 604 O O . LYS A 1 84 ? 7.537 -0.920 -1.371 1.00 98.19 84 LYS A O 1
ATOM 609 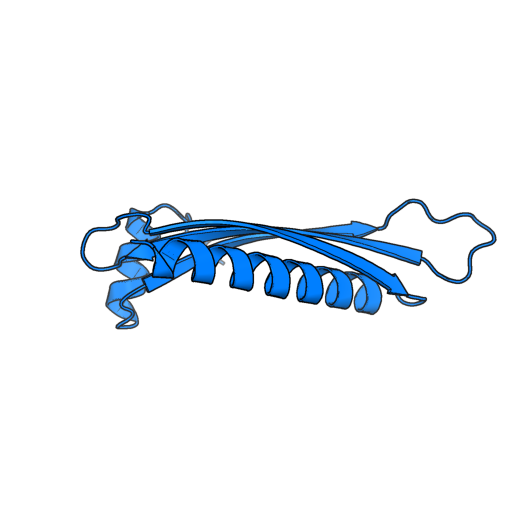N N . ARG A 1 85 ? 8.734 -0.430 -3.217 1.00 98.44 85 ARG A N 1
ATOM 610 C CA . ARG A 1 85 ? 9.104 0.936 -2.805 1.00 98.44 85 ARG A CA 1
ATOM 611 C C . ARG A 1 85 ? 7.876 1.813 -2.563 1.00 98.44 85 ARG A C 1
ATOM 613 O O . ARG A 1 85 ? 7.803 2.480 -1.542 1.00 98.44 85 ARG A O 1
ATO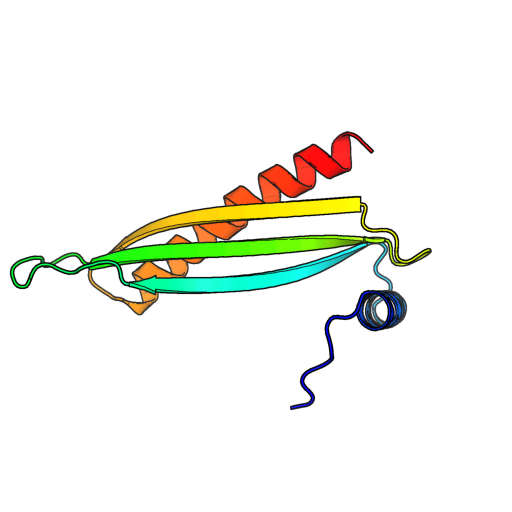M 620 N N . ALA A 1 86 ? 6.890 1.757 -3.461 1.00 98.19 86 ALA A N 1
ATOM 621 C CA . ALA A 1 86 ? 5.635 2.484 -3.286 1.00 98.19 86 ALA A CA 1
ATOM 622 C C . ALA A 1 86 ? 4.854 2.004 -2.048 1.00 98.19 86 ALA A C 1
ATOM 624 O O . ALA A 1 86 ? 4.243 2.804 -1.352 1.00 98.19 86 ALA A O 1
ATOM 625 N N . GLY A 1 87 ? 4.878 0.702 -1.753 1.00 97.75 87 GLY A N 1
ATOM 626 C CA . GLY A 1 87 ? 4.250 0.135 -0.561 1.00 97.75 87 GLY A CA 1
ATOM 627 C C . GLY A 1 87 ? 4.944 0.543 0.739 1.00 97.75 87 GLY A C 1
ATOM 628 O O . GLY A 1 87 ? 4.264 0.848 1.713 1.00 97.75 87 GLY A O 1
ATOM 629 N N . GLU A 1 88 ? 6.278 0.582 0.754 1.00 98.12 88 GLU A N 1
ATOM 630 C CA . GLU A 1 88 ? 7.073 1.057 1.895 1.00 98.12 88 GLU A CA 1
ATOM 631 C C . GLU A 1 88 ? 6.787 2.534 2.202 1.00 98.12 88 GLU A C 1
ATOM 633 O O . GLU A 1 88 ? 6.558 2.891 3.358 1.00 98.12 88 GLU A O 1
ATOM 638 N N . ASP A 1 89 ? 6.736 3.370 1.163 1.00 98.06 89 ASP A N 1
ATOM 639 C CA . ASP A 1 89 ? 6.413 4.796 1.261 1.00 98.06 89 ASP A CA 1
ATOM 640 C C . ASP A 1 89 ? 4.985 5.015 1.792 1.00 98.06 89 ASP A C 1
ATOM 642 O O . ASP A 1 89 ? 4.780 5.693 2.799 1.00 98.06 89 ASP A O 1
ATOM 646 N N . LEU A 1 90 ? 4.002 4.315 1.210 1.00 97.94 90 LEU A N 1
ATOM 647 C CA . LEU A 1 90 ? 2.614 4.325 1.677 1.00 97.94 90 LEU A CA 1
ATOM 648 C C . LEU A 1 90 ? 2.500 3.907 3.152 1.00 97.94 90 LEU A C 1
ATOM 650 O O . LEU A 1 90 ? 1.765 4.527 3.921 1.00 97.94 90 LEU A O 1
ATOM 654 N N . ALA A 1 91 ? 3.183 2.829 3.546 1.00 96.31 91 ALA A N 1
ATOM 655 C CA . ALA A 1 91 ? 3.125 2.314 4.910 1.00 96.31 91 ALA A CA 1
ATOM 656 C C . ALA A 1 91 ? 3.670 3.337 5.909 1.00 96.31 91 ALA A C 1
ATOM 658 O O . ALA A 1 91 ? 3.075 3.536 6.969 1.00 96.31 91 ALA A O 1
ATOM 659 N N . LYS A 1 92 ? 4.769 4.012 5.556 1.00 96.62 92 LYS A N 1
ATOM 660 C CA . LYS A 1 92 ? 5.337 5.089 6.363 1.00 96.62 92 LYS A CA 1
ATOM 661 C C . LYS A 1 92 ? 4.326 6.218 6.568 1.00 96.62 92 LYS A C 1
ATOM 663 O O . LYS A 1 92 ? 4.071 6.584 7.713 1.00 96.62 92 LYS A O 1
ATOM 668 N N . GLU A 1 93 ? 3.700 6.707 5.500 1.00 96.00 93 GLU A N 1
ATOM 669 C CA . GLU A 1 93 ? 2.693 7.773 5.595 1.00 96.00 93 GLU A CA 1
ATOM 670 C C . GLU A 1 93 ? 1.463 7.365 6.422 1.00 96.00 93 GLU A C 1
ATOM 672 O O . GLU A 1 93 ? 0.981 8.149 7.242 1.00 96.00 93 GLU A O 1
ATOM 677 N N . LEU A 1 94 ? 0.958 6.137 6.248 1.00 94.62 94 LEU A N 1
ATOM 678 C CA . LEU A 1 94 ? -0.171 5.636 7.039 1.00 94.62 94 LEU A CA 1
ATOM 679 C C . LEU A 1 94 ? 0.168 5.590 8.530 1.00 94.62 94 LEU A C 1
ATOM 681 O O . LEU A 1 94 ? -0.622 6.062 9.345 1.00 94.62 94 LEU A O 1
ATOM 685 N N . MET A 1 95 ? 1.338 5.055 8.892 1.00 93.75 95 MET A N 1
ATOM 686 C CA . MET A 1 95 ? 1.778 4.994 10.289 1.00 93.75 95 MET A CA 1
ATOM 687 C C . MET A 1 95 ? 1.948 6.392 10.893 1.00 93.75 95 MET A C 1
ATOM 689 O O . MET A 1 95 ? 1.550 6.615 12.035 1.00 93.75 95 MET A O 1
ATOM 693 N N . GLU A 1 96 ? 2.495 7.343 10.132 1.00 94.69 96 GLU A N 1
ATOM 694 C CA . GLU A 1 96 ? 2.654 8.729 10.580 1.00 94.69 96 GLU A CA 1
ATOM 695 C C . GLU A 1 96 ? 1.312 9.425 10.838 1.00 94.69 96 GLU A C 1
ATOM 697 O O . GLU A 1 96 ? 1.195 10.178 11.805 1.00 94.69 96 GLU A O 1
ATOM 702 N N . GLN A 1 97 ? 0.298 9.181 10.005 1.00 92.31 97 GLN A N 1
ATOM 703 C CA . GLN A 1 97 ? -1.043 9.735 10.210 1.00 92.31 97 GLN A CA 1
ATOM 704 C C . GLN A 1 97 ? -1.760 9.065 11.385 1.00 92.31 97 GLN A C 1
ATOM 706 O O . GLN A 1 97 ? -2.285 9.753 12.253 1.00 92.31 97 GLN A O 1
ATOM 711 N N . MET A 1 98 ? -1.735 7.732 11.452 1.00 86.88 98 MET A N 1
ATOM 712 C CA . MET A 1 98 ? -2.416 6.975 12.507 1.00 86.88 98 MET A CA 1
ATOM 713 C C . MET A 1 98 ? -1.809 7.202 13.894 1.00 86.88 98 MET A C 1
ATOM 715 O O . MET A 1 98 ? -2.520 7.107 14.884 1.00 86.88 98 MET A O 1
ATOM 719 N N . GLY A 1 99 ? -0.509 7.497 13.985 1.00 80.38 99 GLY A N 1
ATOM 720 C CA . GLY A 1 99 ? 0.143 7.843 15.252 1.00 80.38 99 GLY A CA 1
ATOM 721 C C . GLY A 1 99 ? -0.175 9.252 15.770 1.00 80.38 99 GLY A C 1
ATOM 722 O O . GLY A 1 99 ? 0.269 9.597 16.864 1.00 80.38 99 GLY A O 1
ATOM 723 N N . ARG A 1 100 ? -0.887 10.081 14.992 1.00 67.50 100 ARG A N 1
ATOM 724 C CA . ARG A 1 100 ? -1.307 11.445 15.368 1.00 67.50 100 ARG A CA 1
ATOM 725 C C . ARG A 1 100 ? -2.789 11.550 15.757 1.00 67.50 100 ARG A C 1
ATOM 727 O O . ARG A 1 100 ? -3.181 12.619 16.224 1.00 67.50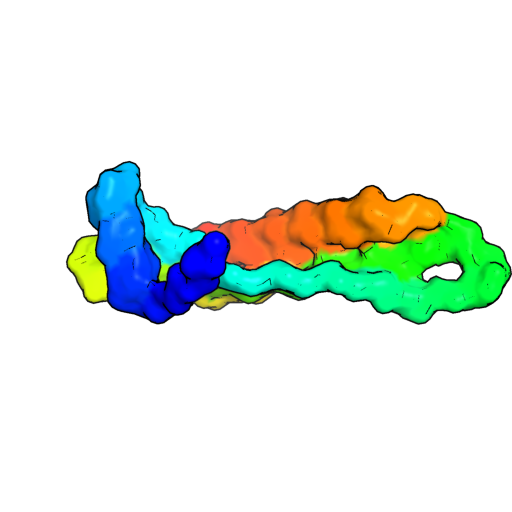 100 ARG A O 1
ATOM 734 N N . ASP A 1 101 ? -3.570 10.493 15.543 1.00 54.31 101 ASP A N 1
ATOM 735 C CA . ASP A 1 101 ? -5.022 10.399 15.792 1.00 54.31 101 ASP A CA 1
ATOM 736 C C . ASP A 1 101 ? -5.325 9.734 17.149 1.00 54.31 101 ASP A C 1
ATOM 738 O O . ASP A 1 101 ? -6.346 10.105 17.776 1.00 54.31 101 ASP A O 1
#

Secondary structure (DSSP, 8-state):
-------HHHHHHHHHHTT-SEEEEEEEEEEE----TT-SSEEEEEEEEEEEEETTT--EEEEEEEEEEEEESSHHHHHHHHHHHHHHHHHHHHHHHHTT-